Protein AF-A0A5C9CCE2-F1 (afdb_monomer_lite)

Foldseek 3Di:
DPPDQPQDQQFPVSQWTAGPNFIAGCDDPRHPHGLQVCCVVPVVVLVCQCPDPDDPRVNVSSVVVNVVSVVVVD

pLDDT: mean 86.16, std 14.83, range [37.94, 95.25]

Radius of gyration: 12.42 Å; chains: 1; bounding box: 30×31×28 Å

Secondary structure (DSSP, 8-state):
-------EE-STTSSEEEETTEEEE-SGGGTTSBHHHHHHH-HHHHHHHHHSS--HHHHHHHHHHHHHHHHTT-

Structure (mmCIF, N/CA/C/O backbone):
data_AF-A0A5C9CCE2-F1
#
_entry.id   AF-A0A5C9CCE2-F1
#
loop_
_atom_site.group_PDB
_atom_site.id
_atom_site.type_symbol
_atom_site.label_atom_id
_atom_site.label_alt_id
_atom_site.label_comp_id
_atom_site.label_asym_id
_atom_site.label_entity_id
_atom_site.label_seq_id
_atom_site.pdbx_PDB_ins_code
_atom_site.Cartn_x
_atom_site.Cartn_y
_atom_site.Cartn_z
_atom_site.occupancy
_atom_site.B_iso_or_equiv
_atom_site.auth_seq_id
_atom_site.auth_comp_id
_atom_site.auth_asym_id
_atom_site.auth_atom_id
_atom_site.pdbx_PDB_model_num
ATOM 1 N N . MET A 1 1 ? -16.358 -24.744 -15.064 1.00 37.94 1 MET A N 1
ATOM 2 C CA . MET A 1 1 ? -15.333 -23.995 -15.823 1.00 37.94 1 MET A CA 1
ATOM 3 C C . MET A 1 1 ? -14.969 -22.757 -15.018 1.00 37.94 1 MET A C 1
ATOM 5 O O . MET A 1 1 ? -15.862 -21.973 -14.728 1.00 37.94 1 MET A O 1
ATOM 9 N N . LYS A 1 2 ? -13.720 -22.630 -14.547 1.00 39.72 2 LYS A N 1
ATOM 10 C CA . LYS A 1 2 ? -13.252 -21.400 -13.887 1.00 39.72 2 LYS A CA 1
ATOM 11 C C . LYS A 1 2 ? -12.996 -20.386 -14.997 1.00 39.72 2 LYS A C 1
ATOM 13 O O . LYS A 1 2 ? -12.025 -20.534 -15.731 1.00 39.72 2 LYS A O 1
ATOM 18 N N . PHE A 1 3 ? -13.933 -19.461 -15.176 1.00 46.41 3 PHE A N 1
ATOM 19 C CA . PHE A 1 3 ? -13.783 -18.361 -16.117 1.00 46.41 3 PHE A CA 1
ATOM 20 C C . PHE A 1 3 ? -12.558 -17.549 -15.703 1.00 46.41 3 PHE A C 1
ATOM 22 O O . PHE A 1 3 ? -12.352 -17.295 -14.517 1.00 46.41 3 PHE A O 1
ATOM 29 N N . THR A 1 4 ? -11.718 -17.279 -16.692 1.00 47.34 4 THR A N 1
ATOM 30 C CA . THR A 1 4 ? -10.508 -16.461 -16.662 1.00 47.34 4 THR A CA 1
ATOM 31 C C . THR A 1 4 ? -10.629 -15.326 -15.650 1.00 47.34 4 THR A C 1
ATOM 33 O O . THR A 1 4 ? -11.370 -14.373 -15.869 1.00 47.34 4 THR A O 1
ATOM 36 N N . GLY A 1 5 ? -9.941 -15.457 -14.513 1.00 50.4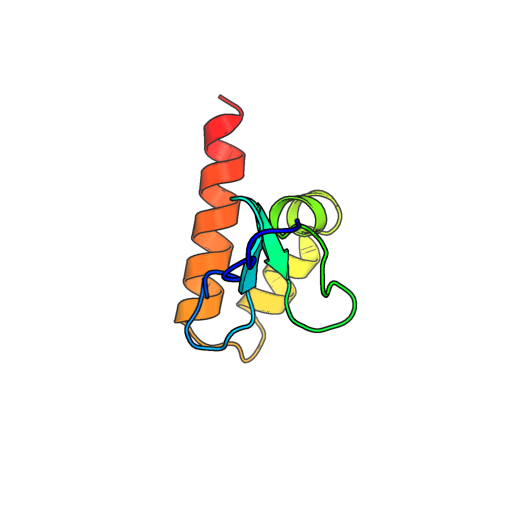4 5 GLY A N 1
ATOM 37 C CA . GLY A 1 5 ? -9.735 -14.334 -13.612 1.00 50.44 5 GLY A CA 1
ATOM 38 C C . GLY A 1 5 ? -8.797 -13.378 -14.324 1.00 50.44 5 GLY A C 1
ATOM 39 O O . GLY A 1 5 ? -7.591 -13.605 -14.338 1.00 50.44 5 GLY A O 1
ATOM 40 N N . GLU A 1 6 ? -9.346 -12.377 -15.002 1.00 56.88 6 GLU A N 1
ATOM 41 C CA . GLU A 1 6 ? -8.583 -11.175 -15.304 1.00 56.88 6 GLU A CA 1
ATOM 42 C C . GLU A 1 6 ? -8.214 -10.580 -13.946 1.00 56.88 6 GLU A C 1
ATOM 44 O O . GLU A 1 6 ? -9.033 -9.949 -13.285 1.00 56.88 6 GLU A O 1
ATOM 49 N N . ASP A 1 7 ? -7.010 -10.899 -13.470 1.00 63.19 7 ASP A N 1
ATOM 50 C CA . ASP A 1 7 ? -6.403 -10.197 -12.351 1.00 63.19 7 ASP A CA 1
ATOM 51 C C . ASP A 1 7 ? -6.268 -8.734 -12.782 1.00 63.19 7 ASP A C 1
ATOM 53 O O . ASP A 1 7 ? -5.321 -8.357 -13.482 1.00 63.19 7 ASP A O 1
ATOM 57 N N . ASP A 1 8 ? -7.250 -7.919 -12.405 1.00 84.81 8 ASP A N 1
ATOM 58 C CA . ASP A 1 8 ? -7.266 -6.500 -12.721 1.00 84.81 8 ASP A CA 1
ATOM 59 C C . ASP A 1 8 ? -6.039 -5.864 -12.069 1.00 84.81 8 ASP A C 1
ATOM 61 O O . ASP A 1 8 ? -5.830 -5.941 -10.852 1.00 84.81 8 ASP A O 1
ATOM 65 N N . ILE A 1 9 ? -5.185 -5.258 -12.888 1.00 87.56 9 ILE A N 1
ATOM 66 C CA . ILE A 1 9 ? -3.993 -4.572 -12.401 1.00 87.56 9 ILE A CA 1
ATOM 67 C C . ILE A 1 9 ? -4.459 -3.316 -11.666 1.00 87.56 9 ILE A C 1
ATOM 69 O O . ILE A 1 9 ? -5.126 -2.460 -12.242 1.00 87.56 9 ILE A O 1
ATOM 73 N N . VAL A 1 10 ? -4.110 -3.205 -10.384 1.00 90.69 10 VAL A N 1
ATOM 74 C CA . VAL A 1 10 ? -4.561 -2.088 -9.539 1.00 90.69 10 VAL A CA 1
ATOM 75 C C . VAL A 1 10 ? -3.585 -0.912 -9.589 1.00 90.69 10 VAL A C 1
ATOM 77 O O . VAL A 1 10 ? -4.016 0.236 -9.491 1.00 90.69 10 VAL A O 1
ATOM 80 N N . ASP A 1 11 ? -2.290 -1.189 -9.749 1.00 92.25 11 ASP A N 1
ATOM 81 C CA . ASP A 1 11 ? -1.220 -0.196 -9.863 1.00 92.25 11 ASP A CA 1
ATOM 82 C C . ASP A 1 11 ? -0.273 -0.522 -11.029 1.00 92.25 11 ASP A C 1
ATOM 84 O O . ASP A 1 11 ? -0.055 -1.688 -11.370 1.00 92.25 11 ASP A O 1
ATOM 88 N N . PHE A 1 12 ? 0.360 0.494 -11.615 1.00 89.56 12 PHE A N 1
ATOM 89 C CA . PHE A 1 12 ? 1.235 0.314 -12.783 1.00 89.56 12 PHE A CA 1
ATOM 90 C C . PHE A 1 12 ? 2.453 -0.580 -12.508 1.00 89.56 12 PHE A C 1
ATOM 92 O O . PHE A 1 12 ? 2.954 -1.239 -13.420 1.00 89.56 12 PHE A O 1
ATOM 99 N N . ALA A 1 13 ? 2.915 -0.654 -11.256 1.00 91.75 13 ALA A N 1
ATOM 100 C CA . ALA A 1 13 ? 4.024 -1.522 -10.864 1.00 91.75 13 ALA A CA 1
ATOM 101 C C 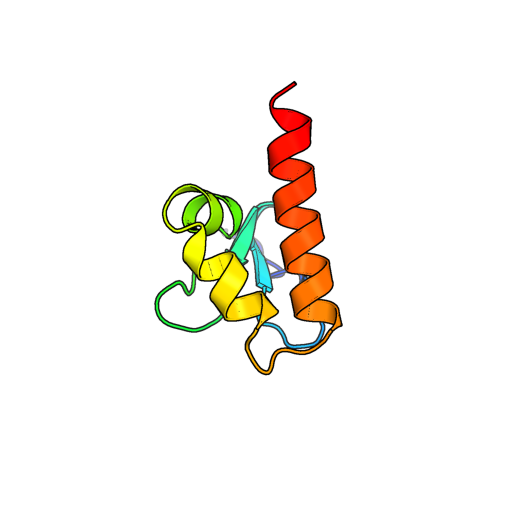. ALA A 1 13 ? 3.593 -2.979 -10.599 1.00 91.75 13 ALA A C 1
ATOM 103 O O . ALA A 1 13 ? 4.432 -3.804 -10.222 1.00 91.75 13 ALA A O 1
ATOM 104 N N . ARG A 1 14 ? 2.306 -3.312 -10.801 1.00 92.25 14 ARG A N 1
ATOM 105 C CA . ARG A 1 14 ? 1.709 -4.647 -10.607 1.00 92.25 14 ARG A CA 1
ATOM 106 C C . ARG A 1 14 ? 1.971 -5.223 -9.213 1.00 92.25 14 ARG A C 1
ATOM 108 O O . ARG A 1 14 ? 2.118 -6.439 -9.053 1.00 92.25 14 ARG A O 1
ATOM 115 N N . ARG A 1 15 ? 2.069 -4.356 -8.205 1.00 93.19 15 ARG A N 1
ATOM 116 C CA . ARG A 1 15 ? 2.242 -4.707 -6.789 1.00 93.19 15 ARG A CA 1
ATOM 117 C C . ARG A 1 15 ? 0.916 -5.101 -6.150 1.00 93.19 15 ARG A C 1
ATOM 119 O O . ARG A 1 15 ? 0.906 -5.885 -5.202 1.00 93.19 15 ARG A O 1
ATOM 126 N N . PHE A 1 16 ? -0.180 -4.623 -6.704 1.00 94.25 16 PHE A N 1
ATOM 127 C CA . PHE A 1 16 ? -1.537 -4.935 -6.327 1.00 94.25 16 PHE A CA 1
ATOM 128 C C . PHE A 1 16 ? -2.283 -5.477 -7.537 1.00 94.25 16 PHE A C 1
ATOM 130 O O . PHE A 1 16 ? -2.196 -4.953 -8.650 1.00 94.25 16 PHE A O 1
ATOM 137 N N . ILE A 1 17 ? -3.030 -6.539 -7.295 1.00 94.00 17 ILE A N 1
ATOM 138 C CA . ILE A 1 17 ? -3.968 -7.109 -8.254 1.00 94.00 17 ILE A CA 1
ATOM 139 C C . ILE A 1 17 ? -5.336 -7.156 -7.604 1.00 94.00 17 ILE A C 1
ATOM 141 O O . ILE A 1 17 ? -5.445 -7.149 -6.377 1.00 94.00 17 ILE A O 1
ATOM 145 N N . LYS A 1 18 ? -6.382 -7.203 -8.410 1.00 91.94 18 LYS A N 1
ATOM 146 C CA . LYS A 1 18 ? -7.742 -7.369 -7.933 1.00 91.94 18 LYS A CA 1
ATOM 147 C C . LYS A 1 18 ? -8.265 -8.705 -8.424 1.00 91.94 18 LYS A C 1
ATOM 149 O O . LYS A 1 18 ? -8.505 -8.880 -9.610 1.00 91.94 18 LYS A O 1
ATOM 154 N N . ASP A 1 19 ? -8.465 -9.618 -7.481 1.00 89.81 19 ASP A N 1
ATOM 155 C CA . ASP A 1 19 ? -9.119 -10.900 -7.732 1.00 89.81 19 ASP A CA 1
ATOM 156 C C . ASP A 1 19 ? -10.527 -10.845 -7.149 1.00 89.81 19 ASP A C 1
ATOM 158 O O . ASP A 1 19 ? -10.713 -10.556 -5.965 1.00 89.81 19 ASP A O 1
ATOM 162 N N . LYS A 1 20 ? -11.540 -11.087 -7.987 1.00 86.50 20 LYS A N 1
ATOM 163 C CA . LYS A 1 20 ? -12.960 -11.134 -7.578 1.00 86.50 20 LYS A CA 1
ATOM 164 C C . LYS A 1 20 ? -13.413 -9.910 -6.770 1.00 86.50 20 LYS A C 1
ATOM 166 O O . LYS A 1 20 ? -14.213 -10.020 -5.842 1.00 86.50 20 LYS A O 1
ATOM 171 N N . GLY A 1 21 ? -12.891 -8.735 -7.120 1.00 86.00 21 GLY A N 1
ATOM 172 C CA . GLY A 1 21 ? -13.203 -7.476 -6.442 1.00 86.00 21 GLY A CA 1
ATOM 173 C C . GLY A 1 21 ? -12.438 -7.231 -5.137 1.00 86.00 21 GLY A C 1
ATOM 174 O O . GLY A 1 21 ? -12.708 -6.229 -4.481 1.00 86.00 21 GLY A O 1
ATOM 175 N N . ILE A 1 22 ? -11.492 -8.098 -4.771 1.00 90.19 22 ILE A N 1
ATOM 176 C CA . ILE A 1 22 ? -10.640 -7.960 -3.587 1.00 90.19 22 ILE A CA 1
ATOM 177 C C . ILE A 1 22 ? -9.232 -7.578 -4.035 1.00 90.19 22 ILE A C 1
ATOM 179 O O . ILE A 1 22 ? -8.595 -8.305 -4.794 1.00 90.19 22 ILE A O 1
ATOM 183 N N . GLU A 1 23 ? -8.721 -6.448 -3.547 1.00 92.94 23 GLU A N 1
ATOM 184 C CA . GLU A 1 23 ? -7.331 -6.062 -3.766 1.00 92.94 23 GLU A CA 1
ATOM 185 C C . GLU A 1 23 ? -6.386 -6.963 -2.957 1.00 92.94 23 GLU A C 1
ATOM 187 O O . GLU A 1 23 ? -6.430 -7.008 -1.722 1.00 92.94 23 GLU A O 1
ATOM 192 N N . LEU A 1 24 ? -5.510 -7.672 -3.665 1.00 94.56 24 LEU A N 1
ATOM 193 C CA . LEU A 1 24 ? -4.498 -8.568 -3.130 1.00 94.56 24 LEU A CA 1
ATOM 194 C C . LE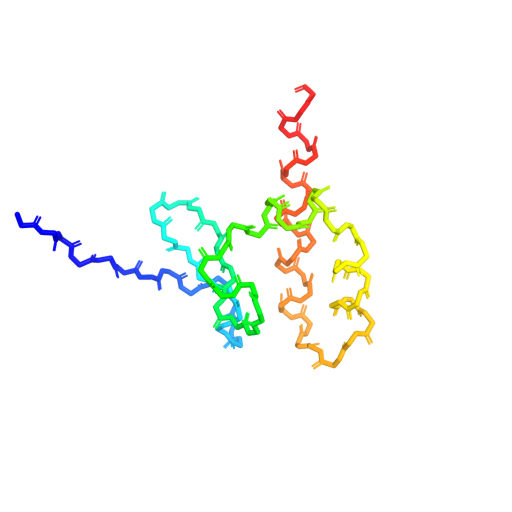U A 1 24 ? -3.099 -8.009 -3.387 1.00 94.56 24 LEU A C 1
ATOM 196 O O . LEU A 1 24 ? -2.817 -7.399 -4.420 1.00 94.56 24 LEU A O 1
ATOM 200 N N . PHE A 1 25 ? -2.184 -8.287 -2.465 1.00 95.25 25 PHE A N 1
ATOM 201 C CA . PHE A 1 25 ? -0.760 -8.105 -2.714 1.00 95.25 25 PHE A CA 1
ATOM 202 C C . PHE A 1 25 ? -0.275 -9.089 -3.781 1.00 95.25 25 PHE A C 1
ATOM 204 O O . PHE A 1 25 ? -0.534 -10.285 -3.697 1.00 95.25 25 PHE A O 1
ATOM 211 N N . ASN A 1 26 ? 0.512 -8.617 -4.741 1.00 94.50 26 ASN A N 1
ATOM 212 C CA . ASN A 1 26 ? 1.130 -9.447 -5.776 1.00 94.50 26 ASN A CA 1
ATOM 213 C C . ASN A 1 26 ? 2.653 -9.618 -5.579 1.00 94.50 26 ASN A C 1
ATOM 215 O O . ASN A 1 26 ? 3.361 -10.117 -6.454 1.00 94.50 26 ASN A O 1
ATOM 219 N N . PHE A 1 27 ? 3.189 -9.220 -4.419 1.00 92.94 27 PHE A N 1
ATOM 220 C CA . PHE A 1 27 ? 4.623 -9.275 -4.120 1.00 92.94 27 PHE A CA 1
ATOM 221 C C . PHE A 1 27 ? 4.925 -9.631 -2.657 1.00 92.94 27 PHE A C 1
ATOM 223 O O . PHE A 1 27 ? 4.060 -9.561 -1.784 1.00 92.94 27 PHE A O 1
ATOM 230 N N . GLY A 1 28 ? 6.196 -9.961 -2.395 1.00 90.38 28 GLY A N 1
ATOM 231 C CA . GLY A 1 28 ? 6.736 -10.162 -1.048 1.00 90.38 28 GLY A CA 1
ATOM 232 C C . GLY A 1 28 ? 6.112 -11.337 -0.289 1.00 90.38 28 GLY A C 1
ATOM 233 O O . GLY A 1 28 ? 5.437 -12.188 -0.867 1.00 90.38 28 GLY A O 1
ATOM 234 N N . LYS A 1 29 ? 6.317 -11.360 1.037 1.00 90.88 29 LYS A N 1
ATOM 235 C CA . LYS A 1 29 ? 5.770 -12.393 1.944 1.00 90.88 29 LYS A CA 1
ATOM 236 C C . LYS A 1 29 ? 4.234 -12.409 2.021 1.00 90.88 29 LYS A C 1
ATOM 238 O O . LYS A 1 29 ? 3.658 -13.375 2.511 1.00 90.88 29 LYS A O 1
ATOM 243 N N . HIS A 1 30 ? 3.578 -11.344 1.559 1.00 93.44 30 HIS A N 1
ATOM 244 C CA . HIS A 1 30 ? 2.123 -11.193 1.593 1.00 93.44 30 HIS A CA 1
ATOM 245 C C . HIS A 1 30 ? 1.453 -11.458 0.243 1.00 93.44 30 HIS A C 1
ATOM 247 O O . HIS A 1 30 ? 0.254 -11.230 0.123 1.00 93.44 30 HIS A O 1
ATOM 253 N N . LYS A 1 31 ? 2.177 -11.960 -0.765 1.00 94.00 31 LYS A N 1
ATOM 254 C CA . LYS A 1 31 ? 1.594 -12.273 -2.073 1.00 94.00 31 LYS A CA 1
ATOM 255 C C . LYS A 1 31 ? 0.359 -13.183 -1.942 1.00 94.00 31 LYS A C 1
ATOM 257 O O . LYS A 1 31 ? 0.408 -14.206 -1.266 1.00 94.00 31 LYS A O 1
ATOM 262 N N . GLY A 1 32 ? -0.737 -12.798 -2.593 1.00 92.69 32 GLY A N 1
ATOM 263 C CA . GLY A 1 32 ? -2.042 -13.460 -2.548 1.00 92.69 32 GLY A CA 1
ATOM 264 C C . GLY A 1 32 ? -2.901 -13.104 -1.331 1.00 92.69 32 GLY A C 1
ATOM 265 O O . GLY A 1 32 ? -4.036 -13.563 -1.247 1.00 92.69 32 GLY A O 1
ATOM 266 N N . LYS A 1 33 ? -2.400 -12.297 -0.385 1.00 94.94 33 LYS A N 1
ATOM 267 C CA . LYS A 1 33 ? -3.177 -11.866 0.784 1.00 94.94 33 LYS A CA 1
ATOM 268 C C . LYS A 1 33 ? -3.940 -10.567 0.504 1.00 94.94 33 LYS A C 1
ATOM 270 O O . LYS A 1 33 ? -3.389 -9.688 -0.167 1.00 94.94 33 LYS A O 1
ATOM 275 N N . PRO A 1 34 ? -5.157 -10.397 1.059 1.00 94.69 34 PRO A N 1
ATOM 276 C CA . PRO A 1 34 ? -5.907 -9.152 0.941 1.00 94.69 34 PRO A CA 1
ATOM 277 C C . PRO A 1 34 ? -5.153 -7.970 1.540 1.00 94.69 34 PRO A C 1
ATOM 279 O O . PRO A 1 34 ? -4.712 -8.024 2.691 1.00 94.69 34 PRO A O 1
ATOM 282 N N . VAL A 1 35 ? -5.059 -6.876 0.782 1.00 94.06 35 VAL A N 1
ATOM 283 C CA . VAL A 1 35 ? -4.356 -5.659 1.212 1.00 94.06 35 VAL A CA 1
ATOM 284 C C . VAL A 1 35 ? -4.951 -5.139 2.514 1.00 94.06 35 VAL A C 1
ATOM 286 O O . VAL A 1 35 ? -4.243 -4.914 3.491 1.00 94.06 35 VAL A O 1
ATOM 289 N N . VAL A 1 36 ? -6.279 -5.059 2.563 1.00 92.50 36 VAL A N 1
ATOM 290 C CA . VAL A 1 36 ? -7.039 -4.603 3.733 1.00 92.50 36 VAL A CA 1
ATOM 291 C C . VAL A 1 36 ? -6.791 -5.437 4.988 1.00 92.50 36 VAL A C 1
ATOM 293 O O . VAL A 1 36 ? -6.861 -4.901 6.090 1.00 92.50 36 VAL A O 1
ATOM 296 N N . GLN A 1 37 ? -6.524 -6.737 4.844 1.00 93.31 37 GLN A N 1
ATOM 297 C CA . GLN A 1 37 ? -6.280 -7.620 5.981 1.00 93.31 37 GLN A CA 1
ATOM 298 C C . GLN A 1 37 ? -4.894 -7.351 6.562 1.00 93.31 37 GLN A C 1
ATOM 300 O O . GLN A 1 37 ? -4.776 -7.087 7.753 1.00 93.31 37 GLN A O 1
ATOM 305 N N . VAL A 1 38 ? -3.865 -7.328 5.712 1.00 94.06 38 VAL A N 1
ATOM 306 C CA . VAL A 1 38 ? -2.488 -7.050 6.146 1.00 94.06 38 VAL A CA 1
ATOM 307 C C . VAL A 1 38 ? -2.382 -5.655 6.750 1.00 94.06 38 VAL A C 1
ATOM 309 O O . VAL A 1 38 ? -1.729 -5.498 7.767 1.00 94.06 38 VAL A O 1
ATOM 312 N N . LEU A 1 39 ? -3.058 -4.646 6.190 1.00 91.25 39 LEU A N 1
ATOM 313 C CA . LEU A 1 39 ? -3.037 -3.299 6.768 1.00 91.25 39 LEU A CA 1
ATOM 314 C C . LEU A 1 39 ? -3.742 -3.203 8.129 1.00 91.25 39 LEU A C 1
ATOM 316 O O . LEU A 1 39 ? -3.387 -2.347 8.935 1.00 91.25 39 LEU A O 1
ATOM 320 N N . LYS A 1 40 ? -4.735 -4.062 8.392 1.00 89.56 40 LYS A N 1
ATOM 321 C CA . LYS A 1 40 ? -5.406 -4.150 9.699 1.00 89.56 40 LYS A CA 1
ATOM 322 C C . LYS A 1 40 ? -4.573 -4.911 10.727 1.00 89.56 40 LYS A C 1
ATOM 324 O O . LYS A 1 40 ? -4.541 -4.507 11.883 1.00 89.56 40 LYS A O 1
ATOM 329 N N . GLU A 1 41 ? -3.958 -6.018 10.319 1.00 92.06 41 GLU A N 1
ATOM 330 C CA . GLU A 1 41 ? -3.154 -6.883 11.192 1.00 92.06 41 GLU A CA 1
ATOM 331 C C . GLU A 1 41 ? -1.766 -6.285 11.468 1.00 92.06 41 GLU A C 1
ATOM 333 O O . GLU A 1 41 ? -1.281 -6.320 12.595 1.00 92.06 41 GLU A O 1
ATOM 338 N N . GLU A 1 42 ? -1.139 -5.698 10.448 1.00 92.00 42 GLU A N 1
ATOM 339 C CA . GLU A 1 42 ? 0.208 -5.130 10.472 1.00 92.00 42 GLU A CA 1
ATOM 340 C C . GLU A 1 42 ? 0.176 -3.663 9.979 1.00 92.00 42 GLU A C 1
ATOM 342 O O . GLU A 1 42 ? 0.643 -3.371 8.875 1.00 92.00 42 GLU A O 1
ATOM 347 N N . PRO A 1 43 ? -0.317 -2.693 10.777 1.00 89.12 43 PRO A N 1
ATOM 348 C CA . PRO A 1 43 ? -0.350 -1.279 10.374 1.00 89.12 43 PRO A CA 1
ATOM 349 C C . PRO A 1 43 ? 1.046 -0.721 10.053 1.00 89.12 43 PRO A C 1
ATOM 351 O O . PRO A 1 43 ? 1.199 0.100 9.156 1.00 89.12 43 PRO A O 1
ATOM 354 N N . GLN A 1 44 ? 2.096 -1.243 10.693 1.00 92.25 44 GLN A N 1
ATOM 355 C CA . GLN A 1 44 ? 3.494 -0.929 10.371 1.00 92.25 44 GLN A CA 1
ATOM 356 C C . GLN A 1 44 ? 3.892 -1.258 8.919 1.00 92.25 44 GLN A C 1
ATOM 358 O O . GLN A 1 44 ? 4.835 -0.673 8.386 1.00 92.25 44 GLN A O 1
ATOM 363 N N . TYR A 1 45 ? 3.185 -2.186 8.265 1.00 92.19 45 TYR A N 1
ATOM 364 C CA . TYR A 1 45 ? 3.426 -2.536 6.868 1.00 92.19 45 TYR A CA 1
ATOM 365 C C . TYR A 1 45 ? 3.036 -1.386 5.933 1.00 92.19 45 TYR A C 1
ATOM 367 O O . TYR A 1 45 ? 3.723 -1.146 4.940 1.00 92.19 45 TYR A O 1
ATOM 375 N N . TYR A 1 46 ? 1.994 -0.624 6.291 1.00 92.69 46 TYR A N 1
ATOM 376 C CA . TYR A 1 46 ? 1.637 0.611 5.596 1.00 92.69 46 TYR A CA 1
ATOM 377 C C . TYR A 1 46 ? 2.792 1.615 5.645 1.00 92.69 46 TYR A C 1
ATOM 379 O O . TYR A 1 46 ? 3.263 2.066 4.603 1.00 92.69 46 TYR A O 1
ATOM 387 N N . ASP A 1 47 ? 3.299 1.911 6.845 1.00 92.75 47 ASP A N 1
ATOM 388 C CA . ASP A 1 47 ? 4.432 2.819 7.049 1.00 92.75 47 ASP A CA 1
ATOM 389 C C . ASP A 1 47 ? 5.673 2.391 6.264 1.00 92.75 47 ASP A C 1
ATOM 391 O O . ASP A 1 47 ? 6.324 3.221 5.626 1.00 92.75 47 ASP A O 1
ATOM 395 N N . TRP A 1 48 ? 5.994 1.095 6.288 1.00 94.25 48 TRP A N 1
ATOM 396 C CA . TRP A 1 48 ? 7.116 0.541 5.535 1.00 94.25 48 TRP A CA 1
ATOM 397 C C . TRP A 1 48 ? 6.955 0.761 4.028 1.00 94.25 48 TRP A C 1
ATOM 399 O O . TRP A 1 48 ? 7.904 1.186 3.374 1.00 94.25 48 TRP A O 1
ATOM 409 N N . MET A 1 49 ? 5.759 0.546 3.472 1.00 94.06 49 MET A N 1
ATOM 410 C CA . MET A 1 49 ? 5.499 0.811 2.053 1.00 94.06 49 MET A CA 1
ATOM 411 C C . MET A 1 49 ? 5.536 2.304 1.716 1.00 94.06 49 MET A C 1
ATOM 413 O O . MET A 1 49 ? 6.060 2.686 0.671 1.00 94.06 49 MET A O 1
ATOM 417 N N . MET A 1 50 ? 5.013 3.162 2.592 1.00 93.56 50 MET A N 1
ATOM 418 C CA . MET A 1 50 ? 5.007 4.611 2.378 1.00 93.56 50 MET A CA 1
ATOM 419 C C . MET A 1 50 ? 6.418 5.209 2.427 1.00 93.56 50 MET A C 1
ATOM 421 O O . MET A 1 50 ? 6.739 6.088 1.623 1.00 93.56 50 MET A O 1
ATOM 425 N N . LYS A 1 51 ? 7.276 4.705 3.321 1.00 94.81 51 LYS A N 1
ATOM 426 C CA . LYS A 1 51 ? 8.686 5.116 3.454 1.00 94.81 51 LYS A CA 1
ATOM 427 C C . LYS A 1 51 ? 9.612 4.411 2.461 1.00 94.81 51 LYS A C 1
ATOM 429 O O . LYS A 1 51 ? 10.669 4.942 2.145 1.00 94.81 51 LYS A O 1
ATOM 434 N N . GLY A 1 52 ? 9.224 3.233 1.979 1.00 93.38 52 GLY A N 1
ATOM 435 C CA . GLY A 1 52 ? 9.998 2.444 1.030 1.00 93.38 52 GLY A CA 1
ATOM 436 C C . GLY A 1 52 ? 10.064 3.062 -0.366 1.00 93.38 52 GLY A C 1
ATOM 437 O O . GLY A 1 52 ? 9.306 3.975 -0.713 1.00 93.38 52 GLY A O 1
ATOM 438 N N . ASP A 1 53 ? 10.957 2.520 -1.188 1.00 93.56 53 ASP A N 1
ATOM 439 C CA . ASP A 1 53 ? 11.157 2.931 -2.580 1.00 93.56 53 ASP A CA 1
ATOM 440 C C . ASP A 1 53 ? 10.113 2.283 -3.508 1.00 93.56 53 ASP A C 1
ATOM 442 O O . ASP A 1 53 ? 10.384 1.377 -4.294 1.00 93.56 53 ASP A O 1
ATOM 446 N N . PHE A 1 54 ? 8.858 2.690 -3.332 1.00 93.56 54 PHE A N 1
ATOM 447 C CA . PHE A 1 54 ? 7.738 2.285 -4.178 1.00 93.56 54 PHE A CA 1
ATOM 448 C C . PHE A 1 54 ? 7.286 3.446 -5.058 1.00 93.56 54 PHE A C 1
ATOM 450 O O . PHE A 1 54 ? 7.332 4.607 -4.643 1.00 93.56 54 PHE A O 1
ATOM 457 N N . ALA A 1 55 ? 6.786 3.118 -6.253 1.00 93.81 55 ALA A N 1
ATOM 458 C CA . ALA A 1 55 ? 6.206 4.101 -7.155 1.00 93.81 55 ALA A CA 1
ATOM 459 C C . ALA A 1 55 ? 5.087 4.890 -6.457 1.00 93.81 55 ALA A C 1
ATOM 461 O O . ALA A 1 55 ? 4.317 4.344 -5.660 1.00 93.81 55 ALA A O 1
ATOM 462 N N . MET A 1 56 ? 4.977 6.178 -6.787 1.00 93.75 56 MET A N 1
ATOM 463 C CA . MET A 1 56 ? 3.953 7.053 -6.207 1.00 93.75 56 MET A CA 1
ATOM 464 C C . MET A 1 56 ? 2.538 6.515 -6.437 1.00 93.75 56 MET A C 1
ATOM 466 O O . MET A 1 56 ? 1.707 6.617 -5.541 1.00 93.75 56 MET A O 1
ATOM 470 N N . ASP A 1 57 ? 2.286 5.892 -7.591 1.00 94.62 57 ASP A N 1
ATOM 471 C CA . ASP A 1 57 ? 1.013 5.235 -7.902 1.00 94.62 57 ASP A CA 1
ATOM 472 C C . ASP A 1 57 ? 0.694 4.095 -6.918 1.00 94.62 57 ASP A C 1
ATOM 474 O O . ASP A 1 57 ? -0.363 4.097 -6.291 1.00 94.62 57 ASP A O 1
ATOM 478 N N . THR A 1 58 ? 1.649 3.193 -6.659 1.00 94.25 58 THR A N 1
ATOM 479 C CA . THR A 1 58 ? 1.513 2.125 -5.655 1.00 94.25 58 THR A CA 1
ATOM 480 C C . THR A 1 58 ? 1.173 2.698 -4.271 1.00 94.25 58 THR A C 1
ATOM 482 O O . THR A 1 58 ? 0.273 2.199 -3.595 1.00 94.25 58 THR A O 1
ATOM 485 N N . LYS A 1 59 ? 1.851 3.772 -3.842 1.00 95.25 59 LYS A N 1
ATOM 486 C CA . LYS A 1 59 ? 1.592 4.426 -2.543 1.00 95.25 59 LYS A CA 1
ATOM 487 C C . LYS A 1 59 ? 0.206 5.081 -2.487 1.00 95.25 59 LYS A C 1
ATOM 489 O O . LYS A 1 59 ? -0.495 4.967 -1.477 1.00 95.25 59 LYS A O 1
ATOM 494 N N . GLN A 1 60 ? -0.217 5.726 -3.575 1.00 95.12 60 GLN A N 1
ATOM 495 C CA . GLN A 1 60 ? -1.554 6.312 -3.690 1.00 95.12 60 GLN A CA 1
ATOM 496 C C . GLN A 1 60 ? -2.634 5.230 -3.610 1.00 95.12 60 GLN A C 1
ATOM 498 O O . GLN A 1 60 ? -3.525 5.333 -2.768 1.00 95.12 60 GLN A O 1
ATOM 503 N N . LYS A 1 61 ? -2.508 4.147 -4.388 1.00 94.38 61 LYS A N 1
ATOM 504 C CA . LYS A 1 61 ? -3.454 3.020 -4.366 1.00 94.38 61 LYS A CA 1
ATOM 505 C C . LYS A 1 61 ? -3.552 2.371 -2.991 1.00 94.38 61 LYS A C 1
ATOM 507 O O . LYS A 1 61 ? -4.656 2.100 -2.525 1.00 94.38 61 LYS A O 1
ATOM 512 N N . LEU A 1 62 ? -2.423 2.188 -2.307 1.00 94.12 62 LEU A N 1
ATOM 513 C CA . LEU A 1 62 ? -2.396 1.675 -0.937 1.00 94.12 62 LEU A CA 1
ATOM 514 C C . LEU A 1 62 ? -3.223 2.554 0.017 1.00 94.12 62 LEU A C 1
ATOM 516 O O . LEU A 1 62 ? -4.030 2.044 0.797 1.00 94.12 62 LEU A O 1
ATOM 520 N N . THR A 1 63 ? -3.052 3.874 -0.080 1.00 93.88 63 THR A N 1
ATOM 521 C CA . THR A 1 63 ? -3.784 4.855 0.735 1.00 93.88 63 THR A CA 1
ATOM 522 C C . THR A 1 63 ? -5.277 4.861 0.399 1.00 93.88 63 THR A C 1
ATOM 524 O O . THR A 1 63 ? -6.115 4.871 1.300 1.00 93.88 63 THR A O 1
ATOM 527 N N . GLU A 1 64 ? -5.636 4.796 -0.887 1.00 93.19 64 GLU A N 1
ATOM 528 C CA . GLU A 1 64 ? -7.031 4.693 -1.329 1.00 93.19 64 GLU A CA 1
ATOM 529 C C . GLU A 1 64 ? -7.728 3.458 -0.741 1.00 93.19 64 GLU A C 1
ATOM 531 O O . GLU A 1 64 ? -8.845 3.561 -0.229 1.00 93.19 64 GLU A O 1
ATOM 536 N N . ILE A 1 65 ? -7.072 2.294 -0.791 1.00 91.62 65 ILE A N 1
ATOM 537 C CA . ILE A 1 65 ? -7.604 1.034 -0.252 1.00 91.62 65 ILE A CA 1
ATOM 538 C C . ILE A 1 65 ? -7.822 1.149 1.264 1.00 91.62 65 ILE A C 1
ATOM 540 O O . ILE A 1 65 ? -8.878 0.754 1.775 1.00 91.62 65 ILE A O 1
ATOM 544 N N . LEU A 1 66 ? -6.857 1.727 1.987 1.00 90.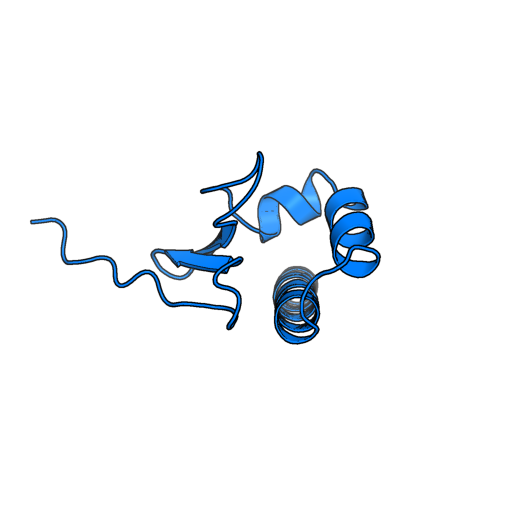50 66 LEU A N 1
ATOM 545 C CA . LEU A 1 66 ? -6.966 1.954 3.427 1.00 90.50 66 LEU A CA 1
ATOM 546 C C . LEU A 1 66 ? -8.141 2.884 3.760 1.00 90.50 66 LEU A C 1
ATOM 548 O O . LEU A 1 66 ? -9.003 2.519 4.558 1.00 90.50 66 LEU A O 1
ATOM 552 N N . ASN A 1 67 ? -8.234 4.039 3.099 1.00 90.44 67 ASN A N 1
ATOM 553 C CA . ASN A 1 67 ? -9.296 5.019 3.338 1.00 90.44 67 ASN A CA 1
ATOM 554 C C . ASN A 1 67 ? -10.689 4.439 3.068 1.00 90.44 67 ASN A C 1
ATOM 556 O O . ASN A 1 67 ? -11.587 4.590 3.893 1.00 90.44 67 AS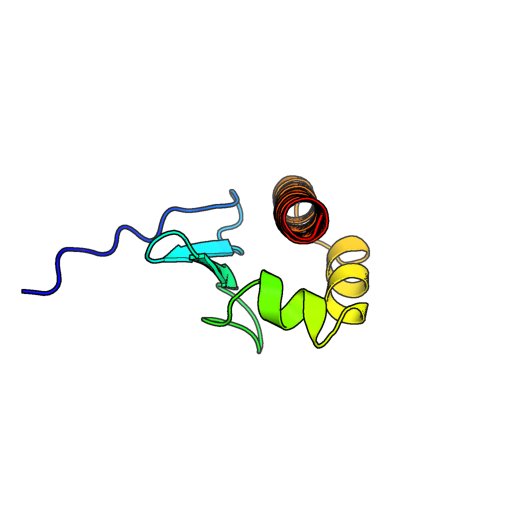N A O 1
ATOM 560 N N . ARG A 1 68 ? -10.871 3.699 1.965 1.00 87.75 68 ARG A N 1
ATOM 561 C CA . ARG A 1 68 ? -12.137 2.998 1.669 1.00 87.75 68 ARG A CA 1
ATOM 562 C C . ARG A 1 68 ? -12.522 2.016 2.774 1.00 87.75 68 ARG A C 1
ATOM 564 O O . ARG A 1 68 ? -13.701 1.864 3.089 1.00 87.75 68 ARG A O 1
ATOM 571 N N . THR A 1 69 ? -11.528 1.358 3.365 1.00 82.25 69 THR A N 1
ATOM 572 C CA . THR A 1 69 ? -11.724 0.400 4.458 1.00 82.25 69 THR A CA 1
ATOM 573 C C . THR A 1 69 ? -12.112 1.085 5.766 1.00 82.25 69 THR A C 1
ATOM 575 O O . THR A 1 69 ? -12.920 0.537 6.514 1.00 82.25 69 THR A O 1
ATOM 578 N N . LEU A 1 70 ? -11.558 2.269 6.039 1.00 80.19 70 LEU A N 1
ATOM 579 C CA . LEU A 1 70 ? -11.887 3.068 7.220 1.00 80.19 70 LEU A CA 1
ATOM 580 C C . LEU A 1 70 ? -13.287 3.694 7.108 1.00 80.19 70 LEU A C 1
ATOM 582 O O . LEU A 1 70 ? -14.058 3.605 8.057 1.00 80.19 70 LEU A O 1
ATOM 586 N N . ILE A 1 71 ? -13.645 4.242 5.939 1.00 75.00 71 ILE A N 1
ATOM 587 C CA . ILE A 1 71 ? -14.936 4.917 5.703 1.00 75.00 71 ILE A CA 1
ATOM 588 C C . ILE A 1 71 ? -16.114 3.934 5.719 1.00 75.00 71 ILE A C 1
ATOM 590 O O . ILE A 1 71 ? -17.164 4.250 6.261 1.00 75.00 71 ILE A O 1
ATOM 594 N N . LYS A 1 72 ? -15.955 2.709 5.193 1.00 62.22 72 LYS A N 1
ATOM 595 C CA . LYS A 1 72 ? -17.006 1.670 5.256 1.00 62.22 72 LYS A CA 1
ATOM 596 C C . LYS A 1 72 ? -17.357 1.208 6.678 1.00 62.22 72 LYS A C 1
ATOM 598 O O . LYS A 1 72 ? -18.272 0.406 6.837 1.00 62.22 72 LYS A O 1
ATOM 603 N N . LYS A 1 73 ? -16.595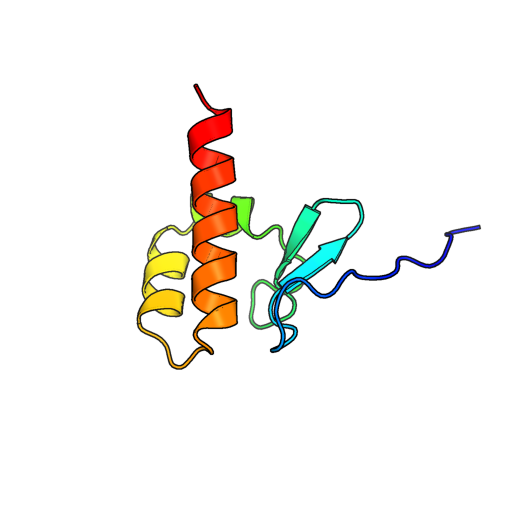 1.628 7.690 1.00 56.56 73 LYS A N 1
ATOM 604 C CA . LYS A 1 73 ? -16.797 1.246 9.090 1.00 56.56 73 LYS A CA 1
ATOM 605 C C . LYS A 1 73 ? -17.668 2.254 9.867 1.00 56.56 73 LYS A C 1
ATOM 607 O O . LYS A 1 73 ? -17.794 2.087 11.078 1.00 56.56 73 LYS A O 1
ATOM 612 N N . SER A 1 74 ? -18.217 3.275 9.198 1.00 44.38 74 SER A N 1
ATOM 613 C CA . SER A 1 74 ? -19.101 4.318 9.750 1.00 44.38 74 SER A CA 1
ATOM 614 C C . SER A 1 74 ? -20.532 4.194 9.246 1.00 44.38 74 SER A C 1
ATOM 616 O O . SER A 1 74 ? -20.711 3.753 8.089 1.00 44.38 74 SER A O 1
#

Sequence (74 aa):
MKFTGEDDIVDFARRFIKDKGIELFNFGKHKGKPVVQVLKEEPQYYDWMMKGDFAMDTKQKLTEILNRTLIKKS